Protein AF-A0A496PWQ3-F1 (afdb_monomer)

Sequence (143 aa):
MILTIFEILGSLGVFLFGMKVMSEGIQKVSGNRLRGLMRTMTSNRFAGITTGVLITSLVQSSSATTVMIVSFVNAQLITLTESIGLIMGANLGTTTTFWIVSFLGFKFSLTSVALPIIGIGLPLIFVKNVKVRNTGEIFIGFG

Radius of gyration: 20.28 Å; Cα contacts (8 Å, |Δi|>4): 153; chains: 1; bounding box: 43×47×49 Å

Secondary structure (DSSP, 8-state):
-HHHHHHHHHHHHHHHHHHHHHHHHHHHH--HHHHHHHHHHTSSHHHHHHHHHHHHHHH--HHHHHHHHHHHHHTTSS-HHHHHHHHHHHHHHHHHHHHHHHHTT--S-HHHHHHHHHHHHHHHHTSS-HHHHHHHHHHHHH-

Mean predicted aligned error: 10.86 Å

Structure (mmCIF, N/CA/C/O backbone):
data_AF-A0A496PWQ3-F1
#
_entry.id   AF-A0A496PWQ3-F1
#
loop_
_atom_site.group_PDB
_atom_site.id
_atom_site.type_symbol
_atom_site.label_atom_id
_atom_site.label_alt_id
_atom_site.label_comp_id
_atom_site.label_asym_id
_atom_site.label_entity_id
_atom_site.label_seq_id
_atom_site.pdbx_PDB_ins_code
_atom_site.Cartn_x
_atom_site.Cartn_y
_atom_site.Cartn_z
_atom_site.occupancy
_atom_site.B_iso_or_equiv
_atom_site.auth_seq_id
_atom_site.auth_comp_id
_atom_site.auth_asym_id
_atom_site.auth_atom_id
_atom_site.pdbx_PDB_model_num
ATOM 1 N N . MET A 1 1 ? 22.741 21.930 -9.262 1.00 79.62 1 MET A N 1
ATOM 2 C CA . MET A 1 1 ? 22.311 22.097 -7.855 1.00 79.62 1 MET A CA 1
ATOM 3 C C . MET A 1 1 ? 20.978 22.836 -7.757 1.00 79.62 1 MET A C 1
ATOM 5 O O . MET A 1 1 ? 20.037 22.232 -7.271 1.00 79.62 1 MET A O 1
ATOM 9 N N . ILE A 1 2 ? 20.848 24.069 -8.282 1.00 90.19 2 ILE A N 1
ATOM 10 C CA . ILE A 1 2 ? 19.558 24.798 -8.285 1.00 90.19 2 ILE A CA 1
ATOM 11 C C . ILE A 1 2 ? 18.446 24.023 -9.020 1.00 90.19 2 ILE A C 1
ATOM 13 O O . ILE A 1 2 ? 17.370 23.841 -8.466 1.00 90.19 2 ILE A O 1
ATOM 17 N N . LEU A 1 3 ? 18.718 23.497 -10.222 1.00 92.94 3 LEU A N 1
ATOM 18 C CA . LEU A 1 3 ? 17.718 22.764 -11.017 1.00 92.94 3 LEU A CA 1
ATOM 19 C C . LEU A 1 3 ? 17.223 21.494 -10.309 1.00 92.94 3 LEU A C 1
ATOM 21 O O . LEU A 1 3 ? 16.027 21.244 -10.267 1.00 92.94 3 LEU A O 1
ATOM 25 N N . THR A 1 4 ? 18.129 20.764 -9.658 1.00 93.12 4 THR A N 1
ATOM 26 C CA . THR A 1 4 ? 17.808 19.566 -8.870 1.00 93.12 4 THR A CA 1
ATOM 27 C C . THR A 1 4 ? 16.876 19.883 -7.698 1.00 93.12 4 THR A C 1
ATOM 29 O O . THR A 1 4 ? 15.974 19.110 -7.395 1.00 93.12 4 THR A O 1
ATOM 32 N N . ILE A 1 5 ? 17.053 21.038 -7.047 1.00 94.25 5 ILE A N 1
ATOM 33 C CA . ILE A 1 5 ? 16.158 21.489 -5.971 1.00 94.25 5 ILE A CA 1
ATOM 34 C C . ILE A 1 5 ? 14.755 21.765 -6.527 1.00 94.25 5 ILE A C 1
ATOM 36 O O . ILE A 1 5 ? 13.771 21.347 -5.922 1.00 94.25 5 ILE A O 1
ATOM 40 N N . PHE A 1 6 ? 14.653 22.411 -7.693 1.00 94.62 6 PHE A N 1
ATOM 41 C CA . PHE A 1 6 ? 13.365 22.639 -8.355 1.00 94.62 6 PHE A CA 1
ATOM 42 C C . PHE A 1 6 ? 12.693 21.335 -8.808 1.00 94.62 6 PHE A C 1
ATOM 44 O O . PHE A 1 6 ? 11.482 21.205 -8.650 1.00 94.62 6 PHE A O 1
ATOM 51 N N . GLU A 1 7 ? 13.446 20.349 -9.302 1.00 94.69 7 GLU A N 1
ATOM 52 C CA . GLU A 1 7 ? 12.916 19.021 -9.653 1.00 94.69 7 GLU A CA 1
ATOM 53 C C . GLU A 1 7 ? 12.393 18.260 -8.429 1.00 94.69 7 GLU A C 1
ATOM 55 O O . GLU A 1 7 ? 11.304 17.684 -8.474 1.00 94.69 7 GLU A O 1
ATOM 60 N N . ILE A 1 8 ? 13.123 18.284 -7.310 1.00 95.00 8 ILE A N 1
ATOM 61 C CA . ILE A 1 8 ? 12.679 17.653 -6.059 1.00 95.00 8 ILE A CA 1
ATOM 62 C C . ILE A 1 8 ? 11.425 18.354 -5.527 1.00 95.00 8 ILE A C 1
ATOM 64 O O . ILE A 1 8 ? 10.457 17.688 -5.173 1.00 95.00 8 ILE A O 1
ATOM 68 N N . LEU A 1 9 ? 11.396 19.689 -5.509 1.00 94.94 9 LEU A N 1
ATOM 69 C CA . LEU A 1 9 ? 10.223 20.445 -5.061 1.00 94.94 9 LEU A CA 1
ATOM 70 C C . LEU A 1 9 ? 9.012 20.228 -5.976 1.00 94.94 9 LEU A C 1
ATOM 72 O O . LEU A 1 9 ? 7.898 20.057 -5.482 1.00 94.94 9 LEU A O 1
ATOM 76 N N . GLY A 1 10 ? 9.221 20.195 -7.293 1.00 94.44 10 GLY A N 1
ATOM 77 C CA . GLY A 1 10 ? 8.168 19.941 -8.274 1.00 94.44 10 GLY A CA 1
ATOM 78 C C . GLY A 1 10 ? 7.594 18.531 -8.151 1.00 94.44 10 GLY A C 1
ATOM 79 O O . GLY A 1 10 ? 6.379 18.369 -8.039 1.00 94.44 10 GLY A O 1
ATOM 80 N N . SER A 1 11 ? 8.457 17.513 -8.100 1.00 92.00 11 SER A N 1
ATOM 81 C CA . SER A 1 11 ? 8.042 16.112 -7.937 1.00 92.00 11 SER A CA 1
ATOM 82 C C . SER A 1 11 ? 7.352 15.866 -6.595 1.00 92.00 11 SER A C 1
ATOM 84 O O . SER A 1 11 ? 6.309 15.211 -6.560 1.00 92.00 11 SER A O 1
ATOM 86 N N . LEU A 1 12 ? 7.850 16.462 -5.508 1.00 89.44 12 LEU A N 1
ATOM 87 C CA . LEU A 1 12 ? 7.196 16.422 -4.203 1.00 89.44 12 LEU A CA 1
ATOM 88 C C . LEU A 1 12 ? 5.829 17.116 -4.239 1.00 89.44 12 LEU A C 1
ATOM 90 O O . LEU A 1 12 ? 4.862 16.579 -3.706 1.00 89.44 12 LEU A O 1
ATOM 94 N N . GLY A 1 13 ? 5.718 18.273 -4.893 1.00 91.94 13 GLY A N 1
ATOM 95 C CA . GLY A 1 13 ? 4.457 18.999 -5.043 1.00 91.94 13 GLY A CA 1
ATOM 96 C C . GLY A 1 13 ? 3.392 18.176 -5.771 1.00 91.94 13 GLY A C 1
ATOM 97 O O . GLY A 1 13 ? 2.277 18.027 -5.267 1.00 91.94 13 GLY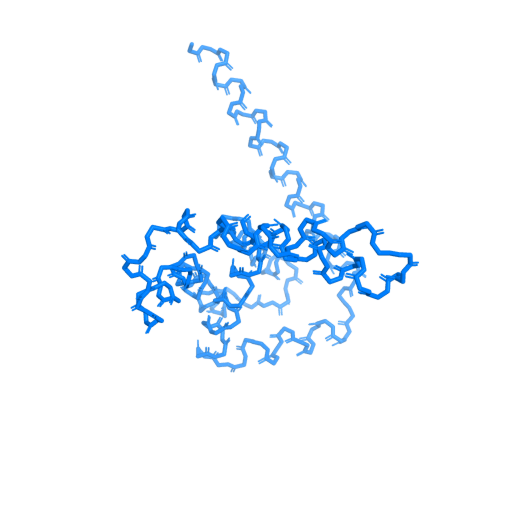 A O 1
ATOM 98 N N . VAL A 1 14 ? 3.749 17.578 -6.912 1.00 91.81 14 VAL A N 1
ATOM 99 C CA . VAL A 1 14 ? 2.862 16.682 -7.677 1.00 91.81 14 VAL A CA 1
ATOM 100 C C . VAL A 1 14 ? 2.474 15.458 -6.849 1.00 91.81 14 VAL A C 1
ATOM 102 O O . VAL A 1 14 ? 1.308 15.067 -6.835 1.00 91.81 14 VAL A O 1
ATOM 105 N N . PHE A 1 15 ? 3.422 14.880 -6.112 1.00 84.94 15 PHE A N 1
ATOM 106 C CA . PHE A 1 15 ? 3.176 13.740 -5.237 1.00 84.94 15 PHE A CA 1
ATOM 107 C C . PHE A 1 15 ? 2.196 14.071 -4.102 1.00 84.94 15 PHE A C 1
ATOM 109 O O . PHE A 1 15 ? 1.186 13.383 -3.953 1.00 84.94 15 PHE A O 1
ATOM 116 N N . LEU A 1 16 ? 2.431 15.150 -3.345 1.00 86.31 16 LEU A N 1
ATOM 117 C CA . LEU A 1 16 ? 1.532 15.613 -2.278 1.00 86.31 16 LEU A CA 1
ATOM 118 C C . LEU A 1 16 ? 0.132 15.936 -2.824 1.00 86.31 16 LEU A C 1
ATOM 120 O O . LEU A 1 16 ? -0.873 15.592 -2.198 1.00 86.31 16 LEU A O 1
ATOM 124 N N . PHE A 1 17 ? 0.050 16.555 -4.005 1.00 88.44 17 PHE A N 1
ATOM 125 C CA . PHE A 1 17 ? -1.222 16.815 -4.677 1.00 88.44 17 PHE A CA 1
ATOM 126 C C . PHE A 1 17 ? -1.945 15.515 -5.053 1.00 88.44 17 PHE A C 1
ATOM 128 O O . PHE A 1 17 ? -3.128 15.366 -4.747 1.00 88.44 17 PHE A O 1
ATOM 135 N N . GLY A 1 18 ? -1.237 14.542 -5.631 1.00 86.00 18 GLY A N 1
ATOM 136 C CA . GLY A 1 18 ? -1.775 13.214 -5.925 1.00 86.00 18 GLY A CA 1
ATOM 137 C C . GLY A 1 18 ? -2.313 12.512 -4.676 1.00 86.00 18 GLY A C 1
ATOM 138 O O . GLY A 1 18 ? -3.422 11.978 -4.703 1.00 86.00 18 GLY A O 1
ATOM 139 N N . MET A 1 19 ? -1.594 12.593 -3.549 1.00 82.50 19 MET A N 1
ATOM 140 C CA . MET A 1 19 ? -2.061 12.065 -2.260 1.00 82.50 19 MET A CA 1
ATOM 141 C C . MET A 1 19 ? -3.350 12.733 -1.783 1.00 82.50 19 MET A C 1
ATOM 143 O O . MET A 1 19 ? -4.249 12.052 -1.286 1.00 82.50 19 MET A O 1
ATOM 147 N N . LYS A 1 20 ? -3.461 14.057 -1.939 1.00 82.31 20 LYS A N 1
ATOM 148 C CA . LYS A 1 20 ? -4.674 14.802 -1.591 1.00 82.31 20 LYS A CA 1
ATOM 149 C C . LYS A 1 20 ? -5.856 14.358 -2.451 1.00 82.31 20 LYS A C 1
ATOM 151 O O . LYS A 1 20 ? -6.899 14.008 -1.904 1.00 82.31 20 LYS A O 1
ATOM 156 N N . VAL A 1 21 ? -5.680 14.304 -3.772 1.00 88.19 21 VAL A N 1
ATOM 157 C CA . VAL A 1 21 ? -6.721 13.859 -4.714 1.00 88.19 21 VAL A CA 1
ATOM 158 C C . VAL A 1 21 ? -7.162 12.429 -4.409 1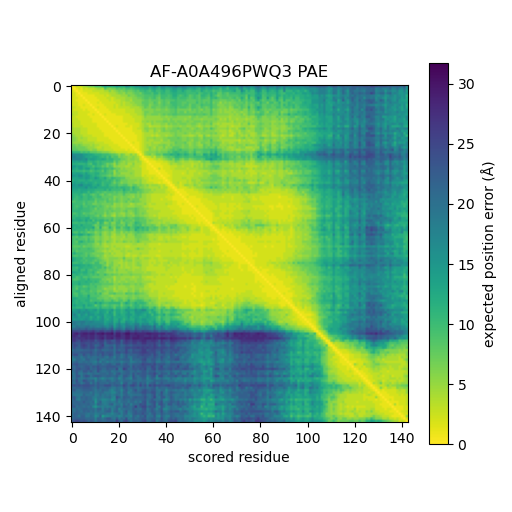.00 88.19 21 VAL A C 1
ATOM 160 O O . VAL A 1 21 ? -8.358 12.147 -4.387 1.00 88.19 21 VAL A O 1
ATOM 163 N N . MET A 1 22 ? -6.220 11.533 -4.114 1.00 83.06 22 MET A N 1
ATOM 164 C CA . MET A 1 22 ? -6.530 10.157 -3.733 1.00 83.06 22 MET A CA 1
ATOM 165 C C . MET A 1 22 ? -7.301 10.096 -2.408 1.00 83.06 22 MET A C 1
ATOM 167 O O . MET A 1 22 ? -8.309 9.399 -2.329 1.00 83.06 22 MET A O 1
ATOM 171 N N . SER A 1 23 ? -6.884 10.859 -1.392 1.00 79.00 23 SER A N 1
ATOM 172 C CA . SER A 1 23 ? -7.581 10.959 -0.103 1.00 79.00 23 SER A CA 1
ATOM 173 C C . SER A 1 23 ? -9.022 11.444 -0.276 1.00 79.00 23 SER A C 1
ATOM 175 O O . SER A 1 23 ? -9.942 10.842 0.273 1.00 79.00 23 SER A O 1
ATOM 177 N N . GLU A 1 24 ? -9.240 12.498 -1.061 1.00 84.06 24 GLU A N 1
ATOM 178 C CA . GLU A 1 24 ? -10.577 13.031 -1.350 1.00 84.06 24 GLU A CA 1
ATOM 179 C C . GLU A 1 24 ? -11.418 12.056 -2.184 1.00 84.06 24 GLU A C 1
ATOM 181 O O . GLU A 1 24 ? -12.607 11.881 -1.925 1.00 84.06 24 GLU A O 1
ATOM 186 N N . GLY A 1 25 ? -10.816 11.396 -3.177 1.00 85.00 25 GLY A N 1
ATOM 187 C CA . GLY A 1 25 ? -11.471 10.371 -3.988 1.00 85.00 25 GLY A CA 1
ATOM 188 C C . GLY A 1 25 ? -11.928 9.195 -3.134 1.00 85.00 25 GLY A C 1
ATOM 189 O O . GLY A 1 25 ? -13.087 8.790 -3.205 1.00 85.00 25 GLY A O 1
ATOM 190 N N . ILE A 1 26 ? -11.057 8.713 -2.249 1.00 78.31 26 ILE A N 1
ATOM 191 C CA . ILE A 1 26 ? -11.408 7.689 -1.272 1.00 78.31 26 ILE A CA 1
ATOM 192 C C . ILE A 1 26 ? -12.546 8.185 -0.389 1.00 78.31 26 ILE A C 1
ATOM 194 O O . ILE A 1 26 ? -13.539 7.476 -0.291 1.00 78.31 26 ILE A O 1
ATOM 198 N N . GLN A 1 27 ? -12.477 9.383 0.200 1.00 76.94 27 GLN A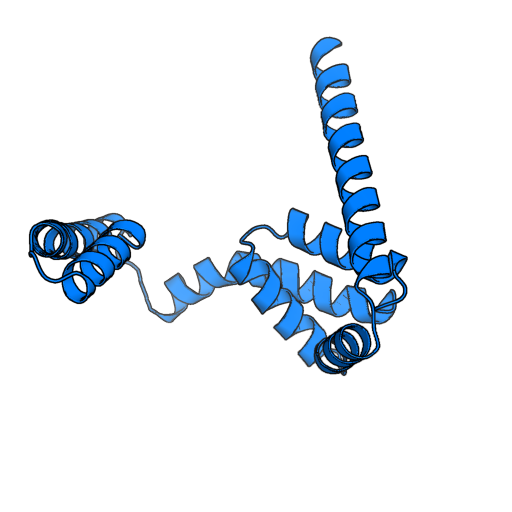 N 1
ATOM 199 C CA . GLN A 1 27 ? -13.557 9.929 1.039 1.00 76.94 27 GLN A CA 1
ATOM 200 C C . GLN A 1 27 ? -14.906 9.995 0.300 1.00 76.94 27 GLN A C 1
ATOM 202 O O . GLN A 1 27 ? -15.929 9.625 0.873 1.00 76.94 27 GLN A O 1
ATOM 207 N N . LYS A 1 28 ? -14.921 10.381 -0.983 1.00 81.50 28 LYS A N 1
ATOM 208 C CA . LYS A 1 28 ? -16.135 10.410 -1.825 1.00 81.50 28 LYS A CA 1
ATOM 209 C C . LYS A 1 28 ? -16.730 9.020 -2.058 1.00 81.50 28 LYS A C 1
ATOM 211 O O . LYS A 1 28 ? -17.946 8.873 -2.109 1.00 81.50 28 LYS A O 1
ATOM 216 N N . VAL A 1 29 ? -15.881 8.001 -2.189 1.00 79.62 29 VAL A N 1
ATOM 217 C CA . VAL A 1 29 ? -16.282 6.600 -2.415 1.00 79.62 29 VAL A CA 1
ATOM 218 C C . VAL A 1 29 ? -16.455 5.836 -1.090 1.00 79.62 29 VAL A C 1
ATOM 220 O O . VAL A 1 29 ? -16.983 4.723 -1.062 1.00 79.62 29 VAL A O 1
ATOM 223 N N . SER A 1 30 ? -16.062 6.444 0.034 1.00 72.19 30 SER A N 1
ATOM 224 C CA . SER A 1 30 ? -16.120 5.886 1.387 1.00 72.19 30 SER A CA 1
ATOM 225 C C . SER A 1 30 ? -17.552 5.812 1.900 1.00 72.19 30 SER A C 1
ATOM 227 O O . SER A 1 30 ? -17.971 6.562 2.780 1.00 72.19 30 SER A O 1
ATOM 229 N N . GLY A 1 31 ? -18.318 4.873 1.355 1.00 77.00 31 GLY A N 1
ATOM 230 C CA . GLY A 1 31 ? -19.578 4.414 1.917 1.00 77.00 31 GLY A CA 1
ATOM 231 C C . GLY A 1 31 ? -19.369 3.373 3.021 1.00 77.00 31 GLY A C 1
ATOM 232 O O . GLY A 1 31 ? -18.249 3.038 3.415 1.00 77.00 31 GLY A O 1
ATOM 233 N N . ASN A 1 32 ? -20.472 2.794 3.494 1.00 78.00 32 ASN A N 1
ATOM 234 C CA . ASN A 1 32 ? -20.450 1.793 4.569 1.00 78.00 32 ASN A CA 1
ATOM 235 C C . ASN A 1 32 ? -19.681 0.515 4.189 1.00 78.00 32 ASN A C 1
ATOM 237 O O . ASN A 1 32 ? -19.053 -0.095 5.051 1.00 78.00 32 ASN A O 1
ATOM 241 N N . ARG A 1 33 ? -19.664 0.139 2.900 1.00 80.38 33 ARG A N 1
ATOM 242 C CA . ARG A 1 33 ? -18.914 -1.030 2.405 1.00 80.38 33 ARG A CA 1
ATOM 243 C C . ARG A 1 33 ? -17.403 -0.871 2.544 1.00 80.38 33 ARG A C 1
ATOM 245 O O . ARG A 1 33 ? -16.760 -1.779 3.055 1.00 80.38 33 ARG A O 1
ATOM 252 N N . LEU A 1 34 ? -16.844 0.269 2.130 1.00 79.12 34 LEU A N 1
ATOM 253 C CA . LEU A 1 34 ? -15.398 0.497 2.214 1.00 79.12 34 LEU A CA 1
ATOM 254 C C . LEU A 1 34 ? -14.944 0.589 3.676 1.00 79.12 34 LEU A C 1
ATOM 256 O O . LEU A 1 34 ? -13.947 -0.021 4.047 1.00 79.12 34 LEU A O 1
ATOM 260 N N . ARG A 1 35 ? -15.732 1.259 4.530 1.00 80.31 35 ARG A N 1
ATOM 261 C CA . ARG A 1 35 ? -15.502 1.283 5.985 1.00 80.31 35 ARG A CA 1
ATOM 262 C C . ARG A 1 35 ? -15.543 -0.111 6.616 1.00 80.31 35 ARG A C 1
ATOM 264 O O . ARG A 1 35 ? -14.720 -0.404 7.478 1.00 80.31 35 ARG A O 1
ATOM 271 N N . GLY A 1 36 ? -16.479 -0.962 6.194 1.00 82.19 36 GLY A N 1
ATOM 272 C CA . GLY A 1 36 ? -16.561 -2.354 6.644 1.00 82.19 36 GLY A CA 1
ATOM 273 C C . GLY A 1 36 ? -15.345 -3.174 6.217 1.00 82.19 36 GLY A C 1
ATOM 274 O O . GLY A 1 36 ? -14.745 -3.846 7.049 1.00 82.19 36 GLY A O 1
ATOM 275 N N . LEU A 1 37 ? -14.933 -3.050 4.951 1.00 83.06 37 LEU A N 1
ATOM 276 C CA . LEU A 1 37 ? -13.755 -3.732 4.412 1.00 83.06 37 LEU A CA 1
ATOM 277 C C . LEU A 1 37 ? -12.482 -3.342 5.171 1.00 83.06 37 LEU A C 1
ATOM 279 O O . LEU A 1 37 ? -11.734 -4.223 5.588 1.00 83.06 37 LEU A O 1
ATOM 283 N N . MET A 1 38 ? -12.270 -2.040 5.393 1.00 84.00 38 MET A N 1
ATOM 284 C CA . MET A 1 38 ? -11.121 -1.545 6.154 1.00 84.00 38 MET A CA 1
ATOM 285 C C . MET A 1 38 ? -11.125 -2.097 7.580 1.00 84.00 38 MET A C 1
ATOM 287 O O . MET A 1 38 ? -10.122 -2.662 7.990 1.00 84.00 38 MET A O 1
ATOM 291 N N . ARG A 1 39 ? -12.269 -2.075 8.281 1.00 83.69 39 ARG A N 1
ATOM 292 C CA . ARG A 1 39 ? -12.408 -2.680 9.620 1.00 83.69 39 ARG A CA 1
ATOM 293 C C . ARG A 1 39 ? -12.068 -4.168 9.657 1.00 83.69 39 ARG A C 1
ATOM 295 O O . ARG A 1 39 ? -11.454 -4.621 10.616 1.00 83.69 39 ARG A O 1
ATOM 302 N N . THR A 1 40 ? -12.482 -4.949 8.661 1.00 83.44 40 THR A N 1
ATOM 303 C CA . THR A 1 40 ? -12.146 -6.381 8.607 1.00 83.44 40 THR A CA 1
ATOM 304 C C . THR A 1 40 ? -10.650 -6.576 8.373 1.00 83.44 40 THR A C 1
ATOM 306 O O . THR A 1 40 ? -10.014 -7.371 9.068 1.00 83.44 40 THR A O 1
ATOM 309 N N . MET A 1 41 ? -10.082 -5.805 7.445 1.00 82.19 41 MET A N 1
ATOM 310 C CA . MET A 1 41 ? -8.663 -5.826 7.096 1.00 82.19 41 MET A CA 1
ATOM 311 C C . MET A 1 41 ? -7.749 -5.347 8.237 1.00 82.19 41 MET A C 1
ATOM 313 O O . MET A 1 41 ? -6.643 -5.862 8.384 1.00 82.19 41 MET A O 1
ATOM 317 N N . THR A 1 42 ? -8.207 -4.423 9.087 1.00 86.25 42 THR A N 1
ATOM 318 C CA . THR A 1 42 ? -7.455 -3.892 10.242 1.00 86.25 42 THR A CA 1
ATOM 319 C C . THR A 1 42 ? -7.921 -4.424 11.595 1.00 86.25 42 THR A C 1
ATOM 321 O O . THR A 1 42 ? -7.467 -3.943 12.628 1.00 86.25 42 THR A O 1
ATOM 324 N N . SER A 1 43 ? -8.782 -5.447 11.609 1.00 85.00 43 SER A N 1
ATOM 325 C CA . SER A 1 43 ? -9.473 -5.933 12.817 1.00 85.00 43 SER A CA 1
ATOM 326 C C . SER A 1 43 ? -8.555 -6.320 13.980 1.00 85.00 43 SER A C 1
ATOM 328 O O . SER A 1 43 ? -8.945 -6.220 15.142 1.00 85.00 43 SER A O 1
ATOM 330 N N . ASN A 1 44 ? -7.334 -6.773 13.690 1.00 88.06 44 ASN A N 1
ATOM 331 C CA . ASN A 1 44 ? -6.308 -7.046 14.686 1.00 88.06 44 ASN A CA 1
ATOM 332 C C . ASN A 1 44 ? -4.903 -6.789 14.115 1.00 88.06 44 ASN A C 1
ATOM 334 O O . ASN A 1 44 ? -4.716 -6.659 12.905 1.00 88.06 44 ASN A O 1
ATOM 338 N N . ARG A 1 45 ? -3.892 -6.769 14.995 1.00 86.12 45 ARG A N 1
ATOM 339 C CA . ARG A 1 45 ? -2.481 -6.539 14.628 1.00 86.12 45 ARG A CA 1
ATOM 340 C C . ARG A 1 45 ? -1.970 -7.455 13.510 1.00 86.12 45 ARG A C 1
ATOM 342 O O . ARG A 1 45 ? -1.225 -6.995 12.654 1.00 86.12 45 ARG A O 1
ATOM 349 N N . PHE A 1 46 ? -2.361 -8.730 13.504 1.00 88.56 46 PHE A N 1
ATOM 350 C CA . PHE A 1 46 ? -1.927 -9.687 12.488 1.00 88.56 46 PHE A CA 1
ATOM 351 C C . PHE A 1 46 ? -2.650 -9.447 11.164 1.00 88.56 46 PHE A C 1
ATOM 353 O O . PHE A 1 46 ? -1.996 -9.407 10.130 1.00 88.56 46 PHE A O 1
ATOM 360 N N . ALA A 1 47 ? -3.960 -9.191 11.198 1.00 87.69 47 ALA A N 1
ATOM 361 C CA . ALA A 1 47 ? -4.748 -8.838 10.021 1.00 87.69 47 ALA A CA 1
ATOM 362 C C . ALA A 1 47 ? -4.207 -7.572 9.339 1.00 87.69 47 ALA A C 1
ATOM 364 O O . ALA A 1 47 ? -4.045 -7.562 8.120 1.00 87.69 47 ALA A O 1
ATOM 365 N N . GLY A 1 48 ? -3.829 -6.550 10.116 1.00 89.06 48 GLY A N 1
ATOM 366 C CA . GLY A 1 48 ? -3.197 -5.337 9.594 1.00 89.06 48 GLY A CA 1
ATOM 367 C C . GLY A 1 48 ? -1.866 -5.622 8.891 1.00 89.06 48 GLY A C 1
ATOM 368 O O . GLY A 1 48 ? -1.658 -5.161 7.771 1.00 89.06 48 GLY A O 1
ATOM 369 N N . ILE A 1 49 ? -0.998 -6.441 9.500 1.00 89.81 49 ILE A N 1
ATOM 370 C CA . ILE A 1 49 ? 0.279 -6.853 8.894 1.00 89.81 49 ILE A CA 1
ATOM 371 C C . ILE A 1 49 ? 0.040 -7.653 7.610 1.00 89.81 49 ILE A C 1
ATOM 373 O O . ILE A 1 49 ? 0.612 -7.328 6.575 1.00 89.81 49 ILE A O 1
ATOM 377 N N . THR A 1 50 ? -0.823 -8.668 7.634 1.00 89.00 50 THR A N 1
ATOM 378 C CA . THR A 1 50 ? -1.113 -9.495 6.453 1.00 89.00 50 THR A CA 1
ATOM 379 C C . THR A 1 50 ? -1.730 -8.671 5.327 1.00 89.00 50 THR A C 1
ATOM 381 O O . THR A 1 50 ? -1.344 -8.828 4.172 1.00 89.00 50 THR A O 1
ATOM 384 N N . THR A 1 51 ? -2.635 -7.747 5.650 1.00 90.12 51 THR A N 1
ATOM 385 C CA . THR A 1 51 ? -3.206 -6.822 4.665 1.00 90.12 51 THR A CA 1
ATOM 386 C C . THR A 1 51 ? -2.119 -5.929 4.069 1.00 90.12 51 THR A C 1
ATOM 388 O O . THR A 1 51 ? -2.051 -5.794 2.851 1.00 90.12 51 THR A O 1
ATOM 391 N N . GLY A 1 52 ? -1.236 -5.360 4.896 1.00 88.50 52 GLY A N 1
ATOM 392 C CA . GLY A 1 52 ? -0.114 -4.546 4.426 1.00 88.50 52 GLY A CA 1
ATOM 393 C C . GLY A 1 52 ? 0.831 -5.319 3.504 1.00 88.50 52 GLY A C 1
ATOM 394 O O . GLY A 1 52 ? 1.230 -4.799 2.464 1.00 88.50 52 GLY A O 1
ATOM 395 N N . VAL A 1 53 ? 1.130 -6.578 3.843 1.00 89.44 53 VAL A N 1
ATOM 396 C CA . VAL A 1 53 ? 1.911 -7.490 2.992 1.00 89.44 53 VAL A CA 1
ATOM 397 C C . VAL A 1 53 ? 1.219 -7.667 1.646 1.00 89.44 53 VAL A C 1
ATOM 399 O O . VAL A 1 53 ? 1.832 -7.403 0.619 1.00 89.44 53 VAL A O 1
ATOM 402 N N . LEU A 1 54 ? -0.063 -8.044 1.639 1.00 87.75 54 LEU A N 1
ATOM 403 C CA . LEU A 1 54 ? -0.819 -8.303 0.412 1.00 87.75 54 LEU A CA 1
ATOM 404 C C . LEU A 1 54 ? -0.923 -7.069 -0.486 1.00 87.75 54 LEU A C 1
ATOM 406 O O . LEU A 1 54 ? -0.661 -7.168 -1.683 1.00 87.75 54 LEU A O 1
ATOM 410 N N . ILE A 1 55 ? -1.273 -5.909 0.077 1.00 87.06 55 ILE A N 1
ATOM 411 C CA . ILE A 1 55 ? -1.383 -4.667 -0.696 1.00 87.06 55 ILE A CA 1
ATOM 412 C C . ILE A 1 55 ? -0.028 -4.327 -1.315 1.00 87.06 55 ILE A C 1
ATOM 414 O O . ILE A 1 55 ? 0.041 -4.095 -2.520 1.00 87.06 55 ILE A O 1
ATOM 418 N N . THR A 1 56 ? 1.058 -4.355 -0.539 1.00 88.44 56 THR A N 1
ATOM 419 C CA . THR A 1 56 ? 2.377 -4.017 -1.083 1.00 88.44 56 THR A CA 1
ATOM 420 C C . THR A 1 56 ? 2.904 -5.063 -2.050 1.00 88.44 56 THR A C 1
ATOM 422 O O . THR A 1 56 ? 3.565 -4.690 -3.009 1.00 88.44 56 THR A O 1
ATOM 425 N N . SER A 1 57 ? 2.622 -6.350 -1.866 1.00 83.88 57 SER A N 1
ATOM 426 C CA . SER A 1 57 ? 3.006 -7.372 -2.845 1.00 83.88 57 SER A CA 1
ATOM 427 C C . SER A 1 57 ? 2.271 -7.194 -4.178 1.00 83.88 57 SER A C 1
ATOM 429 O O . SER A 1 57 ? 2.860 -7.444 -5.224 1.00 83.88 57 SER A O 1
ATOM 431 N N . LEU A 1 58 ? 1.022 -6.712 -4.162 1.00 81.50 58 LEU A N 1
ATOM 432 C CA . LEU A 1 58 ? 0.263 -6.392 -5.378 1.00 81.50 58 LEU A CA 1
ATOM 433 C C . LEU A 1 58 ? 0.734 -5.091 -6.037 1.00 81.50 58 LEU A C 1
ATOM 435 O O . LEU A 1 58 ? 0.909 -5.038 -7.250 1.00 81.50 58 LEU A O 1
ATOM 439 N N . VAL A 1 59 ? 0.943 -4.040 -5.243 1.00 84.00 59 VAL A N 1
ATOM 440 C CA . VAL A 1 59 ? 1.380 -2.717 -5.721 1.00 84.00 59 VAL A CA 1
ATOM 441 C C . VAL A 1 59 ? 2.882 -2.699 -6.051 1.00 84.00 59 VAL A C 1
ATOM 443 O O . VAL A 1 59 ? 3.349 -1.821 -6.768 1.00 84.00 59 VAL A O 1
ATOM 446 N N . GL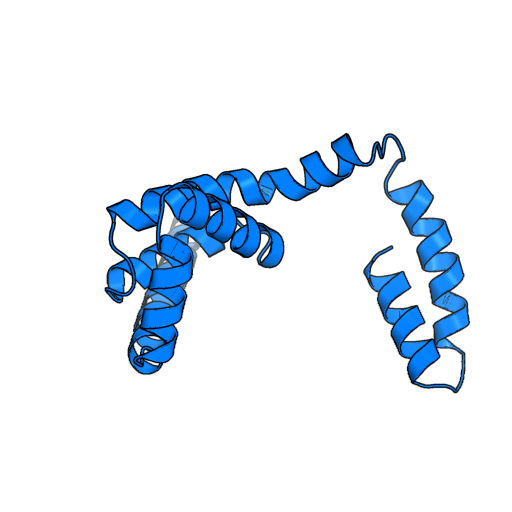N A 1 60 ? 3.650 -3.650 -5.514 1.00 80.31 60 GLN A N 1
ATOM 447 C CA . GLN A 1 60 ? 5.113 -3.787 -5.585 1.00 80.31 60 GLN A CA 1
ATOM 448 C C . GLN A 1 60 ? 5.928 -2.570 -5.114 1.00 80.31 60 GLN A C 1
ATOM 450 O O . GLN A 1 60 ? 7.149 -2.538 -5.244 1.00 80.31 60 GLN A O 1
ATOM 455 N N . SER A 1 61 ? 5.279 -1.575 -4.511 1.00 82.31 61 SER A N 1
ATOM 456 C CA . SER A 1 61 ? 5.916 -0.363 -4.003 1.00 82.31 61 SER A CA 1
ATOM 457 C C . SER A 1 61 ? 5.452 -0.090 -2.576 1.00 82.31 61 SER A C 1
ATOM 459 O O . SER A 1 61 ? 4.294 0.271 -2.334 1.00 82.31 61 SER A O 1
ATOM 461 N N . SER A 1 62 ? 6.361 -0.250 -1.609 1.00 82.88 62 SER A N 1
ATOM 462 C CA . SER A 1 62 ? 6.097 0.094 -0.204 1.00 82.88 62 SER A CA 1
ATOM 463 C C . SER A 1 62 ? 5.849 1.587 -0.029 1.00 82.88 62 SER A C 1
ATOM 465 O O . SER A 1 62 ? 5.003 1.970 0.777 1.00 82.88 62 SER A O 1
ATOM 467 N N . SER A 1 63 ? 6.528 2.433 -0.809 1.00 83.94 63 SER A N 1
ATOM 468 C CA . SER A 1 63 ? 6.341 3.885 -0.777 1.00 83.94 63 SER A CA 1
ATOM 469 C C . SER A 1 63 ? 4.926 4.269 -1.202 1.00 83.94 63 SER A C 1
ATOM 471 O O . SER A 1 63 ? 4.245 4.990 -0.476 1.00 83.94 63 SER A O 1
ATOM 473 N N . ALA A 1 64 ? 4.438 3.725 -2.323 1.00 82.88 64 ALA A N 1
ATOM 474 C CA . ALA A 1 64 ? 3.069 3.968 -2.780 1.00 82.88 64 ALA A CA 1
ATOM 475 C C . ALA A 1 64 ? 2.023 3.413 -1.796 1.00 82.88 64 ALA A C 1
ATOM 477 O O . ALA A 1 64 ? 0.995 4.043 -1.551 1.00 82.88 64 ALA A O 1
ATOM 478 N N . THR A 1 65 ? 2.302 2.264 -1.178 1.00 88.12 65 THR A N 1
ATOM 479 C CA . THR A 1 65 ? 1.392 1.659 -0.196 1.00 88.12 65 THR A CA 1
ATOM 480 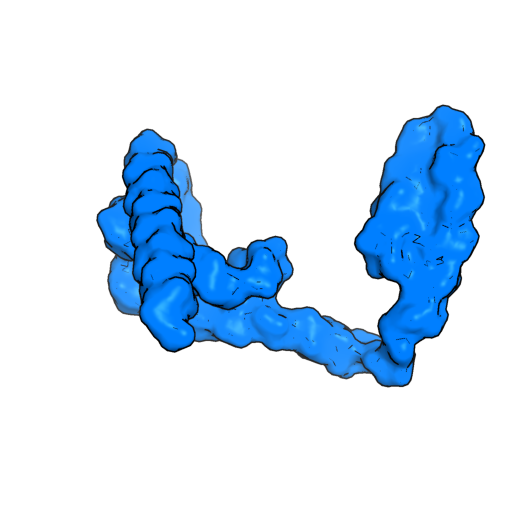C C . THR A 1 65 ? 1.331 2.462 1.104 1.00 88.12 65 THR A C 1
ATOM 482 O O . THR A 1 65 ? 0.249 2.705 1.628 1.00 88.12 65 THR A O 1
ATOM 485 N N . THR A 1 66 ? 2.467 2.954 1.600 1.00 88.25 66 THR A N 1
ATOM 486 C CA . THR A 1 66 ? 2.531 3.798 2.809 1.00 88.25 66 THR A CA 1
ATOM 487 C C . THR A 1 66 ? 1.746 5.090 2.619 1.00 88.25 66 THR A C 1
ATOM 489 O O . THR A 1 66 ? 0.967 5.489 3.480 1.00 88.25 66 THR A O 1
ATOM 492 N N . VAL A 1 67 ? 1.895 5.707 1.451 1.00 85.00 67 VAL A N 1
ATOM 493 C CA . VAL A 1 67 ? 1.122 6.875 1.025 1.00 85.00 67 VAL A CA 1
ATOM 494 C C . VAL A 1 67 ? -0.376 6.597 1.043 1.00 85.00 67 VAL A C 1
ATOM 496 O O . VAL A 1 67 ? -1.147 7.383 1.588 1.00 85.00 67 VAL A O 1
ATOM 499 N N . MET A 1 68 ? -0.789 5.455 0.498 1.00 87.12 68 MET A N 1
ATOM 500 C CA . MET A 1 68 ? -2.186 5.036 0.503 1.00 87.12 68 MET A CA 1
ATOM 501 C C . MET A 1 68 ? -2.736 4.857 1.914 1.00 87.12 68 MET A C 1
ATOM 503 O O . MET A 1 68 ? -3.824 5.348 2.215 1.00 87.12 68 MET A O 1
ATOM 507 N N . ILE A 1 69 ? -1.963 4.232 2.798 1.00 89.88 69 ILE A N 1
ATOM 508 C CA . ILE A 1 69 ? -2.324 4.072 4.207 1.00 89.88 69 ILE A CA 1
ATOM 509 C C . ILE A 1 69 ? -2.485 5.445 4.880 1.00 89.88 69 ILE A C 1
ATOM 511 O O . ILE A 1 69 ? -3.469 5.665 5.584 1.00 89.88 69 ILE A O 1
ATOM 515 N N . VAL A 1 70 ? -1.583 6.397 4.623 1.00 88.12 70 VAL A N 1
ATOM 516 C CA . VAL A 1 70 ? -1.684 7.772 5.147 1.00 88.12 70 VAL A CA 1
ATOM 517 C C . VAL A 1 70 ? -2.953 8.461 4.634 1.00 88.12 70 VAL A C 1
ATOM 519 O O . VAL A 1 70 ? -3.662 9.099 5.414 1.00 88.12 70 VAL A O 1
ATOM 522 N N . SER A 1 71 ? -3.307 8.285 3.358 1.00 85.44 71 SER A N 1
ATOM 523 C CA . SER A 1 71 ? -4.573 8.785 2.809 1.00 85.44 71 SER A CA 1
ATOM 524 C C . SER A 1 71 ? -5.797 8.137 3.468 1.00 85.44 71 SER A C 1
ATOM 526 O O . SER A 1 71 ? -6.782 8.831 3.709 1.00 85.44 71 SER A O 1
ATOM 528 N N . PHE A 1 72 ? -5.753 6.847 3.818 1.00 86.88 72 PHE A N 1
ATOM 529 C CA . PHE A 1 72 ? -6.835 6.187 4.562 1.00 86.88 72 PHE A CA 1
ATOM 530 C C . PHE A 1 72 ? -6.983 6.724 5.990 1.00 86.88 72 PHE A C 1
ATOM 532 O O . PHE A 1 72 ? -8.113 6.897 6.455 1.00 86.88 72 PHE A O 1
ATOM 539 N N . VAL A 1 73 ? -5.873 7.038 6.665 1.00 88.19 73 VAL A N 1
ATOM 540 C CA . VAL A 1 73 ? -5.890 7.696 7.983 1.00 88.19 73 VAL A CA 1
ATOM 541 C C . VAL A 1 73 ? -6.502 9.092 7.872 1.00 88.19 73 VAL A C 1
ATOM 543 O O . VAL A 1 73 ? -7.393 9.441 8.644 1.00 88.19 73 VAL A O 1
ATOM 546 N N . ASN A 1 74 ? -6.097 9.871 6.867 1.00 84.75 74 ASN A N 1
ATOM 547 C CA . ASN A 1 74 ? -6.650 11.204 6.617 1.00 84.75 74 ASN A CA 1
ATOM 548 C C . ASN A 1 74 ? -8.143 11.162 6.229 1.00 84.75 74 ASN A C 1
ATOM 550 O O . ASN A 1 74 ? -8.911 12.070 6.536 1.00 84.75 74 ASN A O 1
ATOM 554 N N . ALA A 1 75 ? -8.587 10.079 5.589 1.00 84.56 75 ALA A N 1
ATOM 555 C CA . ALA A 1 75 ? -9.993 9.794 5.312 1.00 84.56 75 ALA A CA 1
ATOM 556 C C . ALA A 1 75 ? -10.783 9.265 6.523 1.00 84.56 75 ALA A C 1
ATOM 558 O O . ALA A 1 75 ? -11.971 8.975 6.377 1.00 84.56 75 ALA A O 1
ATOM 559 N N . GLN A 1 76 ? -10.150 9.129 7.696 1.00 85.81 76 GLN A N 1
ATOM 560 C CA . GLN A 1 76 ? -10.730 8.544 8.913 1.00 85.81 76 GLN A CA 1
ATOM 561 C C . GLN A 1 76 ? -11.296 7.129 8.696 1.00 85.81 76 GLN A C 1
ATOM 563 O O . GLN A 1 76 ? -12.213 6.691 9.393 1.00 85.81 76 GLN A O 1
ATOM 568 N N . LEU A 1 77 ? -10.767 6.402 7.708 1.00 85.88 77 LEU A N 1
ATOM 569 C CA . LEU A 1 77 ? -11.160 5.020 7.436 1.00 85.88 77 LEU A CA 1
ATOM 570 C C . LEU A 1 77 ? -10.491 4.035 8.386 1.00 85.88 77 LEU A C 1
ATOM 572 O O . LEU A 1 77 ? -11.088 3.015 8.725 1.00 85.88 77 LEU A O 1
ATOM 576 N N . ILE A 1 78 ? -9.264 4.357 8.784 1.00 90.12 78 ILE A N 1
ATOM 577 C CA . ILE A 1 78 ? -8.438 3.602 9.719 1.00 90.12 78 ILE A CA 1
ATOM 578 C C . ILE A 1 78 ? -7.796 4.580 10.701 1.00 90.12 78 ILE A C 1
ATOM 580 O O . ILE A 1 78 ? -7.546 5.744 10.379 1.00 90.12 78 ILE A O 1
ATOM 584 N N . THR A 1 79 ? -7.520 4.116 11.907 1.00 90.44 79 THR A N 1
ATOM 585 C CA . THR A 1 79 ? -6.819 4.890 12.931 1.00 90.44 79 THR A CA 1
ATOM 586 C C . THR A 1 79 ? -5.311 4.894 12.690 1.00 90.44 79 THR A C 1
ATOM 588 O O . THR A 1 79 ? -4.756 4.018 12.022 1.00 90.44 79 THR A O 1
ATOM 591 N N . LEU A 1 80 ? -4.616 5.860 13.297 1.00 89.50 80 LEU A N 1
ATOM 592 C CA . LEU A 1 80 ? -3.153 5.895 13.272 1.00 89.50 80 LEU A CA 1
ATOM 593 C C . LEU A 1 80 ? -2.557 4.605 13.866 1.00 89.50 80 LEU A C 1
ATOM 595 O O . LEU A 1 80 ? -1.592 4.071 13.331 1.00 89.50 80 LEU A O 1
ATOM 599 N N . THR A 1 81 ? -3.165 4.052 14.917 1.00 90.62 81 THR A N 1
ATOM 600 C CA . THR A 1 81 ? -2.716 2.801 15.542 1.00 90.62 81 THR A CA 1
ATOM 601 C C . THR A 1 81 ? -2.847 1.600 14.602 1.00 90.62 81 THR A C 1
ATOM 603 O O . THR A 1 81 ? -1.914 0.808 14.493 1.00 90.62 81 THR A O 1
ATOM 606 N N . GLU A 1 82 ? -3.961 1.478 13.874 1.00 89.69 82 GLU A N 1
ATOM 607 C CA . GLU A 1 82 ? -4.151 0.424 12.864 1.00 89.69 82 GLU A CA 1
ATOM 608 C C . GLU A 1 82 ? -3.174 0.574 11.689 1.00 89.69 82 GLU A C 1
ATOM 610 O O . GLU A 1 82 ? -2.656 -0.420 11.172 1.00 89.69 82 GLU A O 1
ATOM 615 N N . SER A 1 83 ? -2.865 1.818 11.309 1.00 90.62 83 SER A N 1
ATOM 616 C CA . SER A 1 83 ? -1.935 2.129 10.219 1.00 90.62 83 SER A CA 1
ATOM 617 C C . SER A 1 83 ? -0.522 1.592 10.465 1.00 90.62 83 SER A C 1
ATOM 619 O O . SER A 1 83 ? 0.144 1.173 9.522 1.00 90.62 83 SER A O 1
ATOM 621 N N . ILE A 1 84 ? -0.085 1.511 11.727 1.00 90.94 84 ILE A N 1
ATOM 622 C CA . ILE A 1 84 ? 1.239 0.985 12.091 1.00 90.94 84 ILE A CA 1
ATOM 623 C C . ILE A 1 84 ? 1.369 -0.475 11.647 1.00 90.94 84 ILE A C 1
ATOM 625 O O . ILE A 1 84 ? 2.374 -0.848 11.042 1.00 90.94 84 ILE A O 1
ATOM 629 N N . GLY A 1 85 ? 0.341 -1.295 11.895 1.00 90.50 85 GLY A N 1
ATOM 630 C CA . GLY A 1 85 ? 0.331 -2.702 11.491 1.00 90.50 85 GLY A CA 1
ATOM 631 C C . GLY A 1 85 ? 0.394 -2.864 9.972 1.00 90.50 85 GLY A C 1
ATOM 632 O O . GLY A 1 85 ? 1.184 -3.661 9.469 1.00 90.50 85 GLY A O 1
ATOM 633 N N . LEU A 1 86 ? -0.375 -2.051 9.244 1.00 91.69 86 LEU A N 1
ATOM 634 C CA . LEU A 1 86 ? -0.351 -2.005 7.781 1.00 91.69 86 LEU A CA 1
ATOM 635 C C . LEU A 1 86 ? 1.014 -1.581 7.230 1.00 91.69 86 LEU A C 1
ATOM 637 O O . LEU A 1 86 ? 1.493 -2.197 6.285 1.00 91.69 86 LEU A O 1
ATOM 641 N N . ILE A 1 87 ? 1.665 -0.573 7.817 1.00 91.62 87 ILE A N 1
ATOM 642 C CA . ILE A 1 87 ? 2.991 -0.104 7.385 1.00 91.62 87 ILE A CA 1
ATOM 643 C C . ILE A 1 87 ? 4.059 -1.169 7.658 1.00 91.62 87 ILE A C 1
ATOM 645 O O . ILE A 1 87 ? 4.898 -1.437 6.797 1.00 91.62 87 ILE A O 1
ATOM 649 N N . MET A 1 88 ? 4.015 -1.833 8.819 1.00 90.94 88 MET A N 1
ATOM 650 C CA . MET A 1 88 ? 4.909 -2.964 9.092 1.00 90.94 88 MET A CA 1
ATOM 651 C C . MET A 1 88 ? 4.705 -4.089 8.075 1.00 90.94 88 MET A C 1
ATOM 653 O O . MET A 1 88 ? 5.676 -4.611 7.531 1.00 90.94 88 MET A O 1
ATOM 657 N N . GLY A 1 89 ? 3.448 -4.416 7.769 1.00 89.25 89 GLY A N 1
ATOM 658 C CA . GLY A 1 89 ? 3.100 -5.354 6.710 1.00 89.25 89 GLY A CA 1
ATOM 659 C C . GLY A 1 89 ? 3.620 -4.923 5.345 1.00 89.25 89 GLY A C 1
ATOM 660 O O . GLY A 1 89 ? 4.202 -5.726 4.627 1.00 89.25 89 GLY A O 1
ATOM 661 N N . ALA A 1 90 ? 3.483 -3.645 5.002 1.00 89.44 90 ALA A N 1
ATOM 662 C CA . ALA A 1 90 ? 3.936 -3.109 3.731 1.00 89.44 90 ALA A CA 1
ATOM 663 C C . ALA A 1 90 ? 5.450 -3.267 3.542 1.00 89.44 90 ALA A C 1
ATOM 665 O O . ALA A 1 90 ? 5.896 -3.653 2.463 1.00 89.44 90 ALA A O 1
ATOM 666 N N . ASN A 1 91 ? 6.232 -3.047 4.598 1.00 88.12 91 ASN A N 1
ATOM 667 C CA . ASN A 1 91 ? 7.680 -3.259 4.577 1.00 88.12 91 ASN A CA 1
ATOM 668 C C . ASN A 1 91 ? 8.059 -4.742 4.447 1.00 88.12 91 ASN A C 1
ATOM 670 O O . ASN A 1 91 ? 9.059 -5.065 3.815 1.00 88.12 91 ASN A O 1
ATOM 674 N N . LEU A 1 92 ? 7.258 -5.656 5.002 1.00 85.94 92 LEU A N 1
ATOM 675 C CA . LEU A 1 92 ? 7.428 -7.096 4.781 1.00 85.94 92 LEU A CA 1
ATOM 676 C C . LEU A 1 92 ? 6.982 -7.510 3.365 1.00 85.94 92 LEU A C 1
ATOM 678 O O . LEU A 1 92 ? 7.585 -8.392 2.752 1.00 85.94 92 LEU A O 1
ATOM 682 N N . GLY A 1 93 ? 5.974 -6.843 2.803 1.00 83.88 93 GLY A N 1
ATOM 683 C CA . GLY A 1 93 ? 5.425 -7.104 1.472 1.00 83.88 93 GLY A CA 1
ATOM 684 C C . GLY A 1 93 ? 6.446 -6.958 0.347 1.00 83.88 93 GLY A C 1
ATOM 685 O O . GLY A 1 93 ? 6.503 -7.812 -0.535 1.00 83.88 93 GLY A O 1
ATOM 686 N N . THR A 1 94 ? 7.325 -5.953 0.403 1.00 84.25 94 THR A N 1
ATOM 687 C CA . THR A 1 94 ? 8.411 -5.796 -0.589 1.00 84.25 94 THR A CA 1
ATOM 688 C C . THR A 1 94 ? 9.439 -6.920 -0.523 1.00 84.25 94 THR A C 1
ATOM 690 O O . THR A 1 94 ? 10.038 -7.268 -1.537 1.00 84.25 94 THR A O 1
ATOM 693 N N . THR A 1 95 ? 9.614 -7.544 0.644 1.00 82.38 95 THR A N 1
ATOM 694 C CA . THR A 1 95 ? 10.486 -8.718 0.802 1.00 82.38 95 THR A CA 1
ATOM 695 C C . THR A 1 95 ? 9.812 -10.020 0.37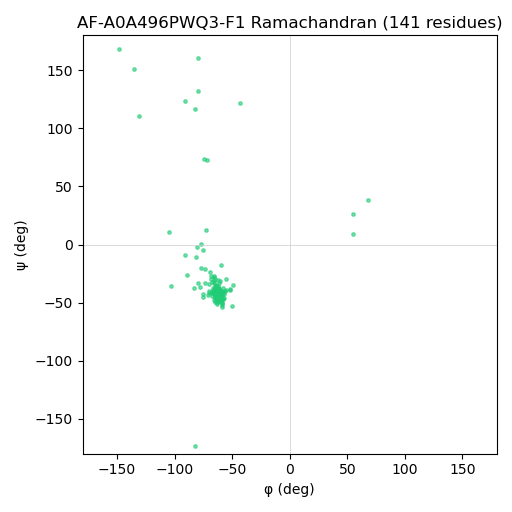8 1.00 82.38 95 THR A C 1
ATOM 697 O O . THR A 1 95 ? 10.484 -11.040 0.247 1.00 82.38 95 THR A O 1
ATOM 700 N N . THR A 1 96 ? 8.499 -10.010 0.128 1.00 76.56 96 THR A N 1
ATOM 701 C CA . THR A 1 96 ? 7.738 -11.225 -0.191 1.00 76.56 96 THR A CA 1
ATOM 702 C C . THR A 1 96 ? 8.233 -11.864 -1.484 1.00 76.56 96 THR A C 1
ATOM 704 O O . THR A 1 96 ? 8.356 -13.080 -1.529 1.00 76.56 96 THR A O 1
ATOM 707 N N . THR A 1 97 ? 8.650 -11.086 -2.486 1.00 72.06 97 THR A N 1
ATOM 708 C CA . THR A 1 97 ? 9.295 -11.625 -3.696 1.00 72.06 97 THR A CA 1
ATOM 709 C C . THR A 1 97 ? 10.568 -12.407 -3.362 1.00 72.06 97 THR A C 1
ATOM 711 O O . THR A 1 97 ? 10.764 -13.510 -3.861 1.00 72.06 97 THR A O 1
ATOM 714 N N . PHE A 1 98 ? 11.410 -11.884 -2.465 1.00 71.44 98 PHE A N 1
ATOM 715 C CA . PHE A 1 98 ? 12.628 -12.565 -2.020 1.00 71.44 98 PHE A CA 1
ATOM 716 C C . PHE A 1 98 ? 12.317 -13.832 -1.217 1.00 71.44 98 PHE A C 1
ATOM 718 O O . PHE A 1 98 ? 12.952 -14.861 -1.425 1.00 71.44 98 PHE A O 1
ATOM 725 N N . TRP A 1 99 ? 11.317 -13.792 -0.335 1.00 73.31 99 TRP A N 1
ATOM 726 C CA . TRP A 1 99 ? 10.870 -14.969 0.411 1.00 73.31 99 TRP A CA 1
ATOM 727 C C . TRP A 1 99 ? 10.238 -16.029 -0.489 1.00 73.31 99 TRP A C 1
ATOM 729 O O . TRP A 1 99 ? 10.519 -17.203 -0.296 1.00 73.31 99 TRP A O 1
ATOM 739 N N . ILE A 1 100 ? 9.454 -15.642 -1.497 1.00 70.62 100 ILE A N 1
ATOM 740 C CA . ILE A 1 100 ? 8.927 -16.551 -2.524 1.00 70.62 100 ILE A CA 1
ATOM 741 C C . ILE A 1 100 ? 10.096 -17.228 -3.247 1.00 70.62 100 ILE A C 1
ATOM 743 O O . ILE A 1 100 ? 10.151 -18.451 -3.308 1.00 70.62 100 ILE A O 1
ATOM 747 N N . VAL A 1 101 ? 11.076 -16.457 -3.719 1.00 67.50 101 VAL A N 1
ATOM 748 C CA . VAL A 1 101 ? 12.277 -16.978 -4.396 1.00 67.50 101 VAL A CA 1
ATOM 749 C C . VAL A 1 101 ? 13.089 -17.908 -3.483 1.00 67.50 101 VAL A C 1
ATOM 751 O O . VAL A 1 101 ? 13.503 -18.983 -3.910 1.00 67.50 101 VAL A O 1
ATOM 754 N N . SER A 1 102 ? 13.288 -17.524 -2.222 1.00 69.69 102 SER A N 1
ATOM 755 C CA . SER A 1 102 ? 14.077 -18.269 -1.234 1.00 69.69 102 SER A CA 1
ATOM 756 C C . SER A 1 102 ? 13.382 -19.557 -0.774 1.00 69.69 102 SER A C 1
ATOM 758 O O . SER A 1 102 ? 14.010 -20.613 -0.721 1.00 69.69 102 SER A O 1
ATOM 760 N N . PHE A 1 103 ? 12.074 -19.503 -0.501 1.00 66.25 103 PHE A N 1
ATOM 761 C CA . PHE A 1 103 ? 11.280 -20.627 0.005 1.00 66.25 103 PHE A CA 1
ATOM 762 C C . PHE A 1 103 ? 10.923 -21.636 -1.092 1.00 66.25 103 PHE A C 1
ATOM 764 O O . PHE A 1 103 ? 10.961 -22.837 -0.842 1.00 66.25 103 PHE A O 1
ATOM 771 N N . LEU A 1 104 ? 10.639 -21.179 -2.321 1.00 63.16 104 LEU A N 1
ATOM 772 C CA . LEU A 1 104 ? 10.533 -22.071 -3.484 1.00 63.16 104 LEU A CA 1
ATOM 773 C C . LEU A 1 104 ? 11.901 -22.555 -3.993 1.00 63.16 104 LEU A C 1
ATOM 775 O O . LEU A 1 104 ? 11.952 -23.399 -4.884 1.00 63.16 104 LEU A O 1
ATOM 779 N N . GLY A 1 105 ? 13.012 -22.070 -3.430 1.00 53.25 105 GLY A N 1
ATOM 780 C CA . GLY A 1 105 ? 14.341 -22.567 -3.768 1.00 53.25 105 GLY A CA 1
ATOM 781 C C . GLY A 1 105 ? 14.769 -22.235 -5.197 1.00 53.25 105 GLY A C 1
ATOM 782 O O . GLY A 1 105 ? 15.446 -23.038 -5.840 1.00 53.25 105 GLY A O 1
ATOM 783 N N . PHE A 1 106 ? 14.440 -21.046 -5.706 1.00 53.38 106 PHE A N 1
ATOM 784 C CA . PHE A 1 106 ? 15.023 -20.541 -6.948 1.00 53.38 106 PHE A CA 1
ATOM 785 C C . PHE A 1 106 ? 16.471 -20.083 -6.693 1.00 53.38 106 PHE A C 1
ATOM 787 O O . PHE A 1 106 ? 16.800 -18.904 -6.731 1.00 53.38 106 PHE A O 1
ATOM 794 N N . LYS A 1 107 ? 17.382 -21.049 -6.512 1.00 48.91 107 LYS A N 1
ATOM 795 C CA . LYS A 1 107 ? 18.806 -20.890 -6.880 1.00 48.91 107 LYS A CA 1
ATOM 796 C C . LYS A 1 107 ? 19.008 -20.917 -8.406 1.00 48.91 107 LYS A C 1
ATOM 798 O O . LYS A 1 107 ? 20.127 -21.062 -8.887 1.00 48.91 107 LYS A O 1
ATOM 803 N N . PHE A 1 108 ? 17.924 -20.813 -9.166 1.00 51.25 108 PHE A N 1
ATOM 804 C CA . PHE A 1 108 ? 17.921 -20.700 -10.610 1.00 51.25 108 PHE A CA 1
ATOM 805 C C . PHE A 1 108 ? 17.955 -19.223 -10.963 1.00 51.25 108 PHE A C 1
ATOM 807 O O . PHE A 1 108 ? 17.077 -18.468 -10.548 1.00 51.25 108 PHE A O 1
ATOM 814 N N . SER A 1 109 ? 18.956 -18.814 -11.738 1.00 55.22 109 SER A N 1
ATOM 815 C CA . SER A 1 109 ? 18.934 -17.547 -12.459 1.00 55.22 109 SER A CA 1
ATOM 816 C C . SER A 1 109 ? 17.546 -17.399 -13.076 1.00 55.22 109 SER A C 1
ATOM 818 O O . SER A 1 109 ? 17.127 -18.286 -13.818 1.00 55.22 109 SER A O 1
ATOM 820 N N . LEU A 1 110 ? 16.817 -16.329 -12.752 1.00 57.78 110 LEU A N 1
ATOM 821 C CA . LEU A 1 110 ? 15.455 -16.103 -13.256 1.00 57.78 110 LEU A CA 1
ATOM 822 C C . LEU A 1 110 ? 15.408 -16.292 -14.786 1.00 57.78 110 LEU A C 1
ATOM 824 O O . LEU A 1 110 ? 14.502 -16.918 -15.317 1.00 57.78 110 LEU A O 1
ATOM 828 N N . THR A 1 111 ? 16.500 -15.910 -15.456 1.00 62.41 111 THR A N 1
ATOM 829 C CA . THR A 1 111 ? 16.819 -16.127 -16.874 1.00 62.41 111 THR A CA 1
ATOM 830 C C . THR A 1 111 ? 16.698 -17.582 -17.360 1.00 62.41 111 THR A C 1
ATOM 832 O O . THR A 1 111 ? 16.243 -17.818 -18.475 1.00 62.41 111 THR A O 1
ATOM 835 N N . SER A 1 112 ? 17.083 -18.575 -16.555 1.00 64.50 112 SER A N 1
ATOM 836 C CA . SER A 1 112 ? 17.051 -20.003 -16.913 1.00 64.50 112 SER A CA 1
ATOM 837 C C . SER A 1 112 ? 15.640 -20.593 -16.932 1.00 64.50 112 SER A C 1
ATOM 839 O O . SER A 1 112 ? 15.428 -21.619 -17.567 1.00 64.50 112 SER A O 1
ATOM 841 N N . VAL A 1 113 ? 14.689 -19.958 -16.242 1.00 68.25 113 VAL A N 1
ATOM 842 C CA . VAL A 1 113 ? 13.274 -20.366 -16.180 1.00 68.25 113 VAL A CA 1
ATOM 843 C C . VAL A 1 113 ? 12.413 -19.467 -17.072 1.00 68.25 113 VAL A C 1
ATOM 845 O O . VAL A 1 113 ? 11.525 -19.959 -17.764 1.00 68.25 113 VAL A O 1
ATOM 848 N N . ALA A 1 114 ? 12.765 -18.184 -17.147 1.00 70.31 114 ALA A N 1
ATOM 849 C CA . ALA A 1 114 ? 12.257 -17.199 -18.093 1.00 70.31 114 ALA A CA 1
ATOM 850 C C . ALA A 1 114 ? 12.315 -17.689 -19.546 1.00 70.31 114 ALA A C 1
ATOM 852 O O . ALA A 1 114 ? 11.303 -17.722 -20.239 1.00 70.31 114 ALA A O 1
ATOM 853 N N . LEU A 1 115 ? 13.490 -18.139 -20.006 1.00 77.06 115 LEU A N 1
ATOM 854 C CA . LEU A 1 115 ? 13.704 -18.552 -21.398 1.00 77.06 115 LEU A CA 1
ATOM 855 C C . LEU A 1 115 ? 12.809 -19.733 -21.834 1.00 77.06 115 LEU A C 1
ATOM 857 O O . LEU A 1 115 ? 12.187 -19.628 -22.892 1.00 77.06 115 LEU A O 1
ATOM 861 N N . PRO A 1 116 ? 12.675 -20.830 -21.059 1.00 80.56 116 PRO A N 1
ATOM 862 C CA . PRO A 1 116 ? 11.706 -21.888 -21.350 1.00 80.56 116 PRO A CA 1
ATOM 863 C C . PRO A 1 116 ? 10.249 -21.418 -21.329 1.00 80.56 116 PRO A C 1
ATOM 865 O O . PRO A 1 116 ? 9.467 -21.828 -22.185 1.00 80.56 116 PRO A O 1
ATOM 868 N N . ILE A 1 117 ? 9.878 -20.555 -20.377 1.00 81.44 117 ILE A N 1
ATOM 869 C CA . ILE A 1 117 ? 8.511 -20.029 -20.251 1.00 81.44 117 ILE A CA 1
ATOM 870 C C . ILE A 1 117 ? 8.152 -19.164 -21.468 1.00 81.44 117 ILE A C 1
ATOM 872 O O . ILE A 1 117 ? 7.101 -19.375 -22.076 1.00 81.44 117 ILE A O 1
ATOM 876 N N . ILE A 1 118 ? 9.047 -18.266 -21.890 1.00 82.00 118 ILE A N 1
ATOM 877 C CA . ILE A 1 118 ? 8.899 -17.476 -23.120 1.00 82.0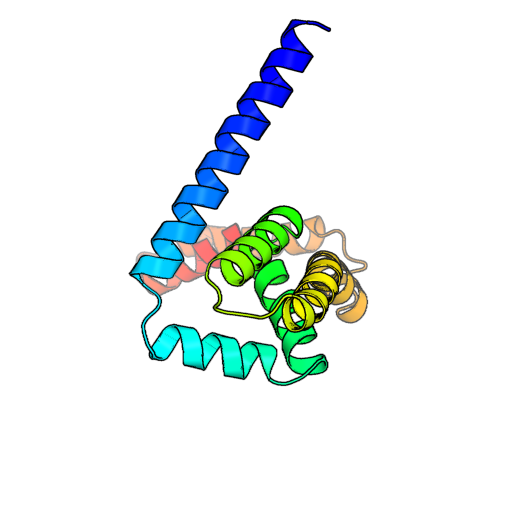0 118 ILE A CA 1
ATOM 878 C C . ILE A 1 118 ? 8.901 -18.399 -24.345 1.00 82.00 118 ILE A C 1
ATOM 880 O O . ILE A 1 118 ? 8.081 -18.230 -25.245 1.00 82.00 118 ILE A O 1
ATOM 884 N N . GLY A 1 119 ? 9.771 -19.413 -24.370 1.00 83.06 119 GLY A N 1
ATOM 885 C CA . GLY A 1 119 ? 9.873 -20.389 -25.456 1.00 83.06 119 GLY A CA 1
ATOM 886 C C . GLY A 1 119 ? 8.600 -21.215 -25.671 1.00 83.06 119 GLY A C 1
ATOM 887 O O . GLY A 1 119 ? 8.275 -21.535 -26.811 1.00 83.06 119 GLY A O 1
ATOM 888 N N . ILE A 1 120 ? 7.850 -21.513 -24.605 1.00 83.50 120 ILE A N 1
ATOM 889 C CA . ILE A 1 120 ? 6.532 -22.166 -24.674 1.00 83.50 120 ILE A CA 1
ATOM 890 C C . ILE A 1 120 ? 5.423 -21.142 -24.962 1.00 83.50 120 ILE A C 1
ATOM 892 O O . ILE A 1 120 ? 4.499 -21.435 -25.720 1.00 83.50 120 ILE A O 1
ATOM 896 N N . GLY A 1 121 ? 5.514 -19.931 -24.405 1.00 82.50 121 GLY A N 1
ATOM 897 C CA . GLY A 1 121 ? 4.546 -18.851 -24.615 1.00 82.50 121 GLY A CA 1
ATOM 898 C C . GLY A 1 121 ? 4.489 -18.345 -26.061 1.00 82.50 121 GLY A C 1
ATOM 899 O O . GLY A 1 121 ? 3.403 -18.099 -26.585 1.00 82.50 121 GLY A O 1
ATOM 900 N N . LEU A 1 122 ? 5.636 -18.259 -26.741 1.00 86.19 122 LEU A N 1
ATOM 901 C CA . LEU A 1 122 ? 5.762 -17.743 -28.108 1.00 86.19 122 LEU A CA 1
ATOM 902 C C . LEU A 1 122 ? 4.928 -18.520 -29.152 1.00 86.19 122 LEU A C 1
ATOM 904 O O . LEU A 1 122 ? 4.141 -17.884 -29.855 1.00 86.19 122 LEU A O 1
ATOM 908 N N . PRO A 1 123 ? 5.011 -19.863 -29.270 1.00 87.44 123 PRO A N 1
ATOM 909 C CA . PRO A 1 123 ? 4.190 -20.610 -30.225 1.00 87.44 123 PRO A CA 1
ATOM 910 C C . PRO A 1 123 ? 2.688 -20.551 -29.907 1.00 87.44 123 PRO A C 1
ATOM 912 O O . PRO A 1 123 ? 1.872 -20.607 -30.827 1.00 87.44 123 PRO A O 1
ATOM 915 N N . LEU A 1 124 ? 2.305 -20.384 -28.635 1.00 85.19 124 LEU A N 1
ATOM 916 C CA . LEU A 1 124 ? 0.900 -20.300 -28.216 1.00 85.19 124 LEU A CA 1
ATOM 917 C C . LEU A 1 124 ? 0.206 -19.019 -28.715 1.00 85.19 124 LEU A C 1
ATOM 919 O O . LEU A 1 124 ? -1.001 -19.043 -28.956 1.00 85.19 124 LEU A O 1
ATOM 923 N N . ILE A 1 125 ? 0.950 -17.929 -28.942 1.00 86.25 125 ILE A N 1
ATOM 924 C CA . ILE A 1 125 ? 0.403 -16.666 -29.474 1.00 86.25 125 ILE A CA 1
ATOM 925 C C . ILE A 1 125 ? -0.050 -16.795 -30.934 1.00 86.25 125 ILE A C 1
ATOM 927 O O . ILE A 1 125 ? -1.005 -16.136 -31.349 1.00 86.25 125 ILE A O 1
ATOM 931 N N . PHE A 1 126 ? 0.587 -17.671 -31.715 1.00 86.88 126 PHE A N 1
ATOM 932 C CA . PHE A 1 126 ? 0.257 -17.874 -33.130 1.00 86.88 126 PHE A CA 1
ATOM 933 C C . PHE A 1 126 ? -0.964 -18.783 -33.352 1.00 86.88 126 PHE A C 1
ATOM 935 O O . PHE A 1 126 ? -1.394 -18.990 -34.489 1.00 86.88 126 PHE A O 1
ATOM 942 N N . VAL A 1 127 ? -1.563 -19.317 -32.283 1.00 89.88 127 VAL A N 1
ATOM 943 C CA . VAL A 1 127 ? -2.751 -20.173 -32.360 1.00 89.88 127 VAL A CA 1
ATOM 944 C C . VAL A 1 127 ? -4.010 -19.314 -32.543 1.00 89.88 127 VAL A C 1
ATOM 946 O O . VAL A 1 127 ? -4.258 -18.373 -31.796 1.00 89.88 127 VAL A O 1
ATOM 949 N N . LYS A 1 128 ? -4.873 -19.675 -33.507 1.00 84.44 128 LYS A N 1
ATOM 950 C CA . LYS A 1 128 ? -6.146 -18.968 -33.792 1.00 84.44 128 LYS A CA 1
ATOM 951 C C . LYS A 1 128 ? -7.139 -18.931 -32.617 1.00 84.44 128 LYS A C 1
ATOM 953 O O . LYS A 1 128 ? -8.087 -18.151 -32.645 1.00 84.44 128 LYS A O 1
ATOM 958 N N . ASN A 1 129 ? -6.970 -19.791 -31.613 1.00 90.88 129 ASN A N 1
ATOM 959 C CA . ASN A 1 129 ? -7.863 -19.876 -30.462 1.00 90.88 129 ASN A CA 1
ATOM 960 C C . ASN A 1 129 ? -7.514 -18.804 -29.416 1.00 90.88 129 ASN A C 1
ATOM 962 O O . ASN A 1 129 ? -6.451 -18.855 -28.800 1.00 90.88 129 ASN A O 1
ATOM 966 N N . VAL A 1 130 ? -8.454 -17.886 -29.168 1.00 87.12 130 VAL A N 1
ATOM 967 C CA . VAL A 1 130 ? -8.302 -16.737 -28.257 1.00 87.12 130 VAL A CA 1
ATOM 968 C C . VAL A 1 130 ? -7.887 -17.151 -26.843 1.00 87.12 130 VAL A C 1
ATOM 970 O O . VAL A 1 130 ? -7.041 -16.499 -26.240 1.00 87.12 130 VAL A O 1
ATOM 973 N N . LYS A 1 131 ? -8.418 -18.259 -26.308 1.00 86.38 131 LYS A N 1
ATOM 974 C CA . LYS A 1 131 ? -8.043 -18.715 -24.958 1.00 86.38 131 LYS A CA 1
ATOM 975 C C . LYS A 1 131 ? -6.575 -19.134 -24.887 1.00 86.38 131 LYS A C 1
ATOM 977 O O . LYS A 1 131 ? -5.890 -18.787 -23.935 1.00 86.38 131 LYS A O 1
ATOM 982 N N . VAL A 1 132 ? -6.103 -19.847 -25.909 1.00 84.94 132 VAL A N 1
ATOM 983 C CA . VAL A 1 132 ? -4.727 -20.361 -25.985 1.00 84.94 132 VAL A CA 1
ATOM 984 C C . VAL A 1 132 ? -3.736 -19.218 -26.196 1.00 84.94 132 VAL A C 1
ATOM 986 O O . VAL A 1 132 ? -2.699 -19.177 -25.538 1.00 84.94 132 VAL A O 1
ATOM 989 N N . ARG A 1 133 ? -4.101 -18.245 -27.035 1.00 85.25 133 ARG A N 1
ATOM 990 C CA . ARG A 1 133 ? -3.326 -17.022 -27.244 1.00 85.25 133 ARG A CA 1
ATOM 991 C C . ARG A 1 133 ? -3.171 -16.206 -25.958 1.00 85.25 133 ARG A C 1
ATOM 993 O O . ARG A 1 133 ? -2.048 -15.856 -25.616 1.00 85.25 133 ARG A O 1
ATOM 1000 N N . ASN A 1 134 ? -4.256 -15.977 -25.213 1.00 84.94 134 ASN A N 1
ATOM 1001 C CA . ASN A 1 134 ? -4.201 -15.244 -23.942 1.00 84.94 134 ASN A CA 1
ATOM 1002 C C . ASN A 1 134 ? -3.319 -15.960 -22.910 1.00 84.94 134 ASN A C 1
ATOM 1004 O O . ASN A 1 134 ? -2.578 -15.322 -22.170 1.00 84.94 134 ASN A O 1
ATOM 1008 N N . THR A 1 135 ? -3.364 -17.294 -22.865 1.00 84.69 135 THR A N 1
ATOM 1009 C CA . THR A 1 135 ? -2.460 -18.080 -22.018 1.00 84.69 135 THR A CA 1
ATOM 1010 C C . THR A 1 135 ? -0.996 -17.931 -22.453 1.00 84.69 135 THR A C 1
ATOM 1012 O O . THR A 1 135 ? -0.128 -17.801 -21.595 1.00 84.69 135 THR A O 1
ATOM 1015 N N . GLY A 1 136 ? -0.713 -17.884 -23.759 1.00 81.88 136 GLY A N 1
ATOM 1016 C CA . GLY A 1 136 ? 0.624 -17.593 -24.290 1.00 81.88 136 GLY A CA 1
ATOM 1017 C C . GLY A 1 136 ? 1.141 -16.205 -23.902 1.00 81.88 136 GLY A C 1
ATOM 1018 O O . GLY A 1 136 ? 2.278 -16.077 -23.459 1.00 81.88 136 GLY A O 1
ATOM 1019 N N . GLU A 1 137 ? 0.290 -15.180 -23.985 1.00 82.31 137 GLU A N 1
ATOM 1020 C CA . GLU A 1 137 ? 0.608 -13.808 -23.560 1.00 82.31 137 GLU A CA 1
ATOM 1021 C C . GLU A 1 137 ? 0.897 -13.728 -22.049 1.00 82.31 137 GLU A C 1
ATOM 1023 O O . GLU A 1 137 ? 1.834 -13.044 -21.642 1.00 82.31 137 GLU A O 1
ATOM 1028 N N . ILE A 1 138 ? 0.163 -14.485 -21.222 1.00 81.44 138 ILE A N 1
ATOM 1029 C CA . ILE A 1 138 ? 0.438 -14.607 -19.779 1.00 81.44 138 ILE A CA 1
ATOM 1030 C C . ILE A 1 138 ? 1.804 -15.252 -19.535 1.00 81.44 138 ILE A C 1
ATOM 1032 O O . ILE A 1 138 ? 2.557 -14.757 -18.701 1.00 81.44 138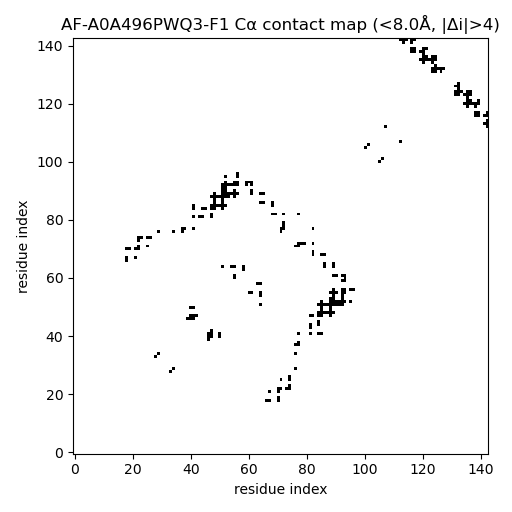 ILE A O 1
ATOM 1036 N N . PHE A 1 139 ? 2.141 -16.328 -20.254 1.00 78.62 139 PHE A N 1
ATOM 1037 C CA . PHE A 1 139 ? 3.447 -16.973 -20.114 1.00 78.62 139 PHE A CA 1
ATOM 1038 C C . PHE A 1 139 ? 4.590 -16.032 -20.508 1.00 78.62 139 PHE A C 1
ATOM 1040 O O . PHE A 1 139 ? 5.538 -15.907 -19.744 1.00 78.62 139 PHE A O 1
ATOM 1047 N N . ILE A 1 140 ? 4.486 -15.303 -21.624 1.00 80.19 140 ILE A N 1
ATOM 1048 C CA . ILE A 1 140 ? 5.516 -14.321 -22.010 1.00 80.19 140 ILE A CA 1
ATOM 1049 C C . ILE A 1 140 ? 5.605 -13.161 -21.014 1.00 80.19 140 ILE A C 1
ATOM 1051 O O . ILE A 1 140 ? 6.702 -12.705 -20.731 1.00 80.19 140 ILE A O 1
ATOM 1055 N N . GLY A 1 141 ? 4.484 -12.682 -20.470 1.00 71.44 141 GLY A N 1
ATOM 1056 C CA . GLY A 1 141 ? 4.495 -11.601 -19.479 1.00 71.44 141 GLY A CA 1
ATOM 1057 C C . GLY A 1 141 ? 5.076 -12.004 -18.118 1.00 71.44 141 GLY A C 1
ATOM 1058 O O . GLY A 1 141 ? 5.520 -11.135 -17.372 1.00 71.44 141 GLY A O 1
ATOM 1059 N N . PHE A 1 142 ? 5.054 -13.299 -17.787 1.00 67.56 142 PHE A N 1
ATOM 1060 C CA . PHE A 1 142 ? 5.651 -13.851 -16.565 1.00 67.56 142 PHE A CA 1
ATOM 1061 C C . PHE A 1 142 ? 7.123 -14.253 -16.718 1.00 67.56 142 PHE A C 1
ATOM 1063 O O . PHE A 1 142 ? 7.819 -14.334 -15.704 1.00 67.56 142 PHE A O 1
ATOM 1070 N N . GLY A 1 143 ? 7.549 -14.587 -17.940 1.00 57.22 143 GLY A N 1
ATOM 1071 C CA . GLY A 1 143 ? 8.912 -15.001 -18.268 1.00 57.22 143 GLY A CA 1
ATOM 1072 C C . GLY A 1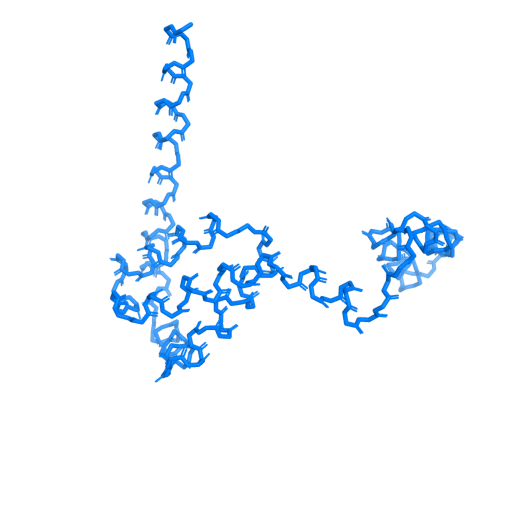 143 ? 9.877 -13.831 -18.361 1.00 57.22 143 GLY A C 1
ATOM 1073 O O . GLY A 1 143 ? 9.506 -12.777 -18.911 1.00 57.22 143 GLY A O 1
#

pLDDT: mean 82.58, std 9.38, range [48.91, 95.0]

Solvent-accessible surface area (backbone atoms only — not comparable to full-atom values): 7266 Å² total; per-residue (Å²): 109,71,65,58,52,52,51,50,52,50,54,49,49,55,49,56,50,51,48,50,54,50,24,51,50,46,46,75,66,55,45,72,66,53,44,48,51,43,45,63,41,43,66,42,67,65,42,9,20,54,45,15,20,52,54,7,52,74,68,66,30,41,69,63,44,47,52,48,48,52,25,34,37,76,47,66,54,42,51,72,72,45,43,51,27,24,46,55,10,14,63,50,10,58,45,42,64,56,48,50,39,60,74,73,58,57,86,54,61,66,66,74,56,21,52,58,36,30,63,59,11,56,65,29,51,75,42,92,48,66,71,52,19,54,52,11,52,51,32,39,73,73,59

Foldseek 3Di:
DVVVVVVVVVVVVVVVVVLVVLLVVCLVVPDPVLLVVLCQCLVDLVSLLQSLLVVCLVVLDLVVQLSNLVSCCVSVSDPPVSSVSSSNSVVVNNCVVVVCCVVVVCPDDVVVVLVVLLVCLVVQCVDPDPVSNVVSVVSNVSD